Protein AF-A0A5C8T1T4-F1 (afdb_monomer_lite)

Radius of gyration: 15.13 Å; chains: 1; bounding box: 38×19×40 Å

Sequence (62 aa):
MTLGMLVSAAIAALGLLVAMGLIGHPVDGQLLTNYGWSGVIIGVALFGFFAYLQRRRPRASA

Structure (mmCIF, N/CA/C/O backbone):
data_AF-A0A5C8T1T4-F1
#
_entry.id   AF-A0A5C8T1T4-F1
#
loop_
_atom_site.group_PDB
_atom_site.id
_atom_site.type_symbol
_atom_site.label_atom_id
_atom_site.label_alt_id
_atom_site.label_comp_id
_atom_site.label_asym_id
_atom_site.label_entity_id
_atom_site.label_seq_id
_atom_site.pdbx_PDB_ins_code
_atom_site.Cartn_x
_atom_site.Cartn_y
_atom_site.Cartn_z
_atom_site.occupancy
_atom_site.B_iso_or_equiv
_atom_site.auth_seq_id
_atom_site.auth_comp_id
_atom_site.auth_asym_id
_atom_site.auth_atom_id
_atom_site.pdbx_PDB_model_num
ATOM 1 N N . MET A 1 1 ? -5.743 5.705 15.437 1.00 65.88 1 MET A N 1
ATOM 2 C CA . MET A 1 1 ? -6.252 4.881 14.316 1.00 65.88 1 MET A CA 1
ATOM 3 C C . MET A 1 1 ? -6.132 5.612 12.994 1.00 65.88 1 MET A C 1
ATOM 5 O O . MET A 1 1 ? -5.619 5.018 12.059 1.00 65.88 1 MET A O 1
ATOM 9 N N . THR A 1 2 ? -6.447 6.907 12.950 1.00 83.31 2 THR A N 1
ATOM 10 C CA . THR A 1 2 ? -6.235 7.779 11.783 1.00 83.31 2 THR A CA 1
ATOM 11 C C . THR A 1 2 ? -4.796 7.784 11.264 1.00 83.31 2 THR A C 1
ATOM 13 O O . THR A 1 2 ? -4.607 7.679 10.061 1.00 83.31 2 THR A O 1
ATOM 16 N N . LEU A 1 3 ? -3.781 7.804 12.142 1.00 91.94 3 LEU A N 1
ATOM 17 C CA . LEU A 1 3 ? -2.375 7.717 11.713 1.00 91.94 3 LEU A CA 1
ATOM 18 C C . LEU A 1 3 ? -2.068 6.413 10.952 1.00 91.94 3 LEU A C 1
ATOM 20 O O . LEU A 1 3 ? -1.414 6.455 9.920 1.00 91.94 3 LEU A O 1
ATOM 24 N N . GLY A 1 4 ? -2.591 5.269 11.414 1.00 90.62 4 GLY A N 1
ATOM 25 C CA . GLY A 1 4 ? -2.411 3.979 10.736 1.00 90.62 4 GLY A CA 1
ATOM 26 C C . GLY A 1 4 ? -3.058 3.955 9.350 1.00 90.62 4 GLY A C 1
ATOM 27 O O . GLY A 1 4 ? -2.445 3.494 8.392 1.00 90.62 4 GLY A O 1
ATOM 28 N N . MET A 1 5 ? -4.256 4.534 9.216 1.00 94.44 5 MET A N 1
ATOM 29 C CA . MET A 1 5 ? -4.903 4.724 7.913 1.00 94.44 5 MET A CA 1
ATOM 30 C C . MET A 1 5 ? -4.093 5.658 7.004 1.00 94.44 5 MET A C 1
ATOM 32 O O . MET A 1 5 ? -3.906 5.346 5.835 1.00 94.44 5 MET A O 1
ATOM 36 N N . LEU A 1 6 ? -3.568 6.765 7.535 1.00 95.81 6 LEU A N 1
ATOM 37 C CA . LEU A 1 6 ? -2.780 7.735 6.770 1.00 95.81 6 LEU A CA 1
ATOM 38 C C . LEU A 1 6 ? -1.471 7.126 6.247 1.00 95.81 6 LEU A C 1
ATOM 40 O O . LEU A 1 6 ? -1.157 7.261 5.069 1.00 95.81 6 LEU A O 1
ATOM 44 N N . VAL A 1 7 ? -0.749 6.392 7.098 1.00 96.12 7 VAL A N 1
ATOM 45 C CA . VAL A 1 7 ? 0.478 5.680 6.709 1.00 96.12 7 VAL A CA 1
ATOM 46 C C . VAL A 1 7 ? 0.175 4.606 5.664 1.00 96.12 7 VAL A C 1
ATOM 48 O O . VAL A 1 7 ? 0.877 4.509 4.663 1.00 96.12 7 VAL A O 1
ATOM 51 N N . SER A 1 8 ? -0.906 3.845 5.840 1.00 95.88 8 SER A N 1
ATOM 52 C CA . SER A 1 8 ? -1.312 2.814 4.874 1.00 95.88 8 SER A CA 1
ATOM 53 C C . SER A 1 8 ? -1.689 3.411 3.514 1.00 95.88 8 SER A C 1
ATOM 55 O O . SER A 1 8 ? -1.315 2.873 2.474 1.00 95.88 8 SER A O 1
ATOM 57 N N . ALA A 1 9 ? -2.376 4.558 3.514 1.00 95.62 9 ALA A N 1
ATOM 58 C CA . ALA A 1 9 ? -2.702 5.298 2.300 1.00 95.62 9 ALA A CA 1
ATOM 59 C C . ALA A 1 9 ? -1.443 5.833 1.600 1.00 95.62 9 ALA A C 1
ATOM 61 O O . ALA A 1 9 ? -1.340 5.733 0.379 1.00 95.62 9 ALA A O 1
ATOM 62 N N . ALA A 1 10 ? -0.463 6.337 2.358 1.00 96.88 10 ALA A N 1
ATOM 63 C CA . ALA A 1 10 ? 0.822 6.762 1.808 1.00 96.88 10 ALA A CA 1
ATOM 64 C C . ALA A 1 10 ? 1.578 5.590 1.161 1.00 96.88 10 ALA A C 1
ATOM 66 O O . ALA A 1 10 ? 2.072 5.727 0.045 1.00 96.88 10 ALA A O 1
ATOM 67 N N . 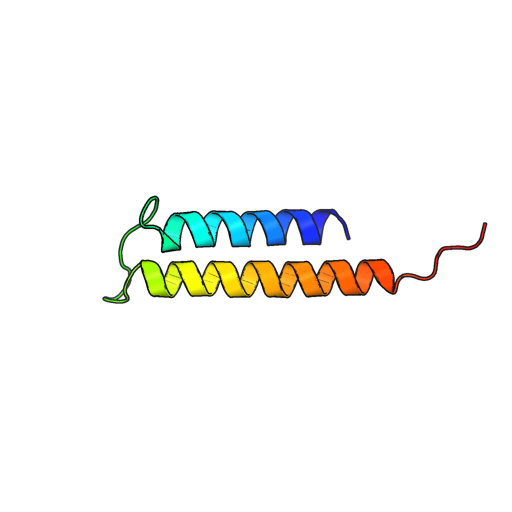ILE A 1 11 ? 1.606 4.418 1.808 1.00 95.88 11 ILE A N 1
ATOM 68 C CA . ILE A 1 11 ? 2.210 3.198 1.248 1.00 95.88 11 ILE A CA 1
ATOM 69 C C . ILE A 1 11 ? 1.510 2.794 -0.055 1.00 95.88 11 ILE A C 1
ATOM 71 O O . ILE A 1 11 ? 2.186 2.517 -1.043 1.00 95.88 11 ILE A O 1
ATOM 75 N N . ALA A 1 12 ? 0.174 2.806 -0.087 1.00 96.38 12 ALA A N 1
ATOM 76 C CA . ALA A 1 12 ? -0.584 2.469 -1.291 1.00 96.38 12 ALA A CA 1
ATOM 77 C C . ALA A 1 12 ? -0.302 3.446 -2.446 1.00 96.38 12 ALA A C 1
ATOM 79 O O . ALA A 1 12 ? -0.099 3.018 -3.580 1.00 96.38 12 ALA A O 1
ATOM 80 N N . ALA A 1 13 ? -0.243 4.750 -2.159 1.00 96.56 13 ALA A N 1
ATOM 81 C CA . ALA A 1 13 ? 0.056 5.778 -3.152 1.00 96.56 13 ALA A CA 1
ATOM 82 C C . ALA A 1 13 ? 1.486 5.655 -3.701 1.00 96.56 13 ALA A C 1
ATOM 84 O O . ALA A 1 13 ? 1.690 5.714 -4.912 1.00 96.56 13 ALA A O 1
ATOM 85 N N . LEU A 1 14 ? 2.471 5.424 -2.829 1.00 93.94 14 LEU A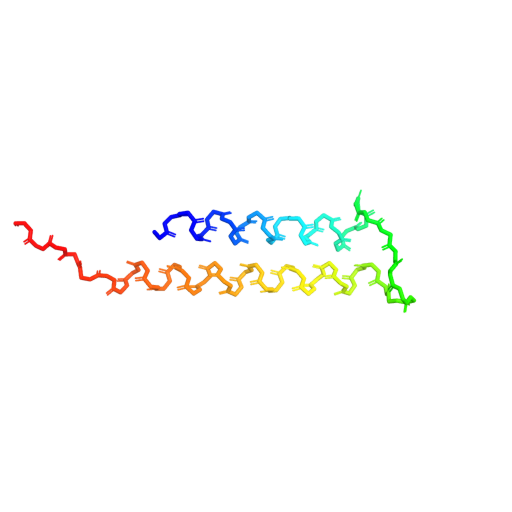 N 1
ATOM 86 C CA . LEU A 1 14 ? 3.855 5.185 -3.242 1.00 93.94 14 LEU A CA 1
ATOM 87 C C . LEU A 1 14 ? 3.978 3.900 -4.067 1.00 93.94 14 LEU A C 1
ATOM 89 O O . LEU A 1 14 ? 4.609 3.913 -5.120 1.00 93.94 14 LEU A O 1
ATOM 93 N N . GLY A 1 15 ? 3.321 2.815 -3.647 1.00 93.44 15 GLY A N 1
ATOM 94 C CA . GLY A 1 15 ? 3.248 1.574 -4.418 1.00 93.44 15 GLY A CA 1
ATOM 95 C C . GLY A 1 15 ? 2.664 1.793 -5.814 1.00 93.44 15 GLY A C 1
ATOM 96 O O . GLY A 1 15 ? 3.172 1.233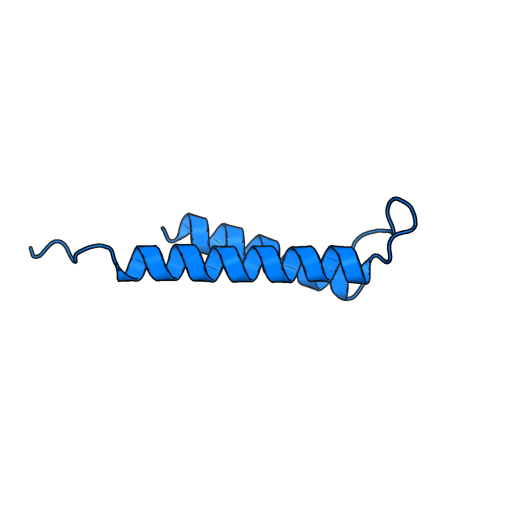 -6.780 1.00 93.44 15 GLY A O 1
ATOM 97 N N . LEU A 1 16 ? 1.653 2.658 -5.946 1.00 94.69 16 LEU A N 1
ATOM 98 C CA . LEU A 1 16 ? 1.031 2.973 -7.233 1.00 94.69 16 LEU A CA 1
ATOM 99 C C . LEU A 1 16 ? 1.978 3.755 -8.148 1.00 94.69 16 LEU A C 1
ATOM 101 O O . LEU A 1 16 ? 2.086 3.431 -9.329 1.00 94.69 16 LEU A O 1
ATOM 105 N N . LEU A 1 17 ? 2.704 4.737 -7.605 1.00 94.56 17 LEU A N 1
ATOM 106 C CA . LEU A 1 17 ? 3.734 5.470 -8.350 1.00 94.56 17 LEU A CA 1
ATOM 107 C C . LEU A 1 17 ? 4.821 4.522 -8.876 1.00 94.56 17 LEU A C 1
ATOM 109 O O . LEU A 1 17 ? 5.242 4.639 -10.027 1.00 94.56 17 LEU A O 1
ATOM 113 N N . VAL A 1 18 ? 5.225 3.543 -8.063 1.00 91.44 18 VAL A N 1
ATOM 114 C CA . VAL A 1 18 ? 6.177 2.498 -8.463 1.00 91.44 18 VAL A CA 1
ATOM 115 C C . VAL A 1 18 ? 5.568 1.556 -9.507 1.00 91.44 18 VAL A C 1
ATOM 117 O O . VAL A 1 18 ? 6.222 1.224 -10.492 1.00 91.44 18 VAL A O 1
ATOM 120 N N . ALA A 1 19 ? 4.302 1.161 -9.349 1.00 90.62 19 ALA A N 1
ATOM 121 C CA . ALA A 1 19 ? 3.609 0.270 -10.281 1.00 90.62 19 ALA A CA 1
ATOM 122 C C . ALA A 1 19 ? 3.494 0.878 -11.687 1.00 90.62 19 ALA A C 1
ATOM 124 O O . ALA A 1 19 ? 3.643 0.167 -12.684 1.00 90.62 19 ALA A O 1
ATOM 125 N N . MET A 1 20 ? 3.278 2.196 -11.747 1.00 91.56 20 MET A N 1
ATOM 126 C CA . MET A 1 20 ? 3.243 2.994 -12.974 1.00 91.56 20 MET A CA 1
ATOM 127 C C . MET A 1 20 ? 4.631 3.285 -13.563 1.00 91.56 20 MET A C 1
ATOM 129 O O . MET A 1 20 ? 4.717 3.897 -14.623 1.00 91.56 20 MET A O 1
ATOM 133 N N . GLY A 1 21 ? 5.714 2.875 -12.895 1.00 87.19 21 GLY A N 1
ATOM 134 C CA . GLY A 1 21 ? 7.081 3.131 -13.350 1.00 87.19 21 GLY A CA 1
ATOM 135 C C . GLY A 1 21 ? 7.497 4.602 -13.270 1.00 87.19 21 GLY A C 1
ATOM 136 O O . GLY A 1 21 ? 8.476 4.989 -13.898 1.00 87.19 21 GLY A O 1
ATOM 137 N N . LEU A 1 22 ? 6.770 5.426 -12.507 1.00 88.19 22 LEU A N 1
ATOM 138 C CA . LEU A 1 22 ? 7.093 6.842 -12.311 1.00 88.19 22 LEU A CA 1
ATOM 139 C C . LEU A 1 22 ? 8.275 7.027 -11.351 1.00 88.19 22 LEU A C 1
ATOM 141 O O . LEU A 1 22 ? 8.970 8.038 -11.416 1.00 88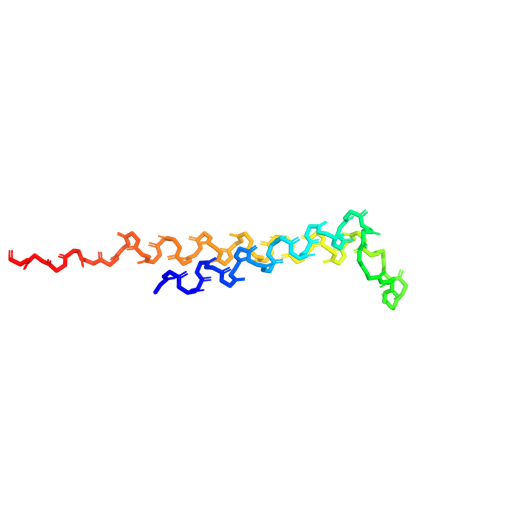.19 22 LEU A O 1
ATOM 145 N N . ILE A 1 23 ? 8.482 6.073 -10.436 1.00 87.88 23 ILE A N 1
ATOM 146 C CA . ILE A 1 23 ? 9.545 6.094 -9.426 1.00 87.88 23 ILE A CA 1
ATOM 147 C C . ILE A 1 23 ? 10.097 4.674 -9.241 1.00 87.88 23 ILE A C 1
ATOM 149 O O . ILE A 1 23 ? 9.337 3.709 -9.185 1.00 87.88 23 ILE A O 1
ATOM 153 N N . GLY A 1 24 ? 11.416 4.557 -9.079 1.00 82.19 24 GLY A N 1
ATOM 154 C CA . GLY A 1 24 ? 12.105 3.301 -8.779 1.00 82.19 24 GLY A CA 1
ATOM 155 C C . GLY A 1 24 ? 12.818 2.684 -9.982 1.00 82.19 24 GLY A C 1
ATOM 156 O O . GLY A 1 24 ? 12.791 3.211 -11.090 1.00 82.19 24 GLY A O 1
ATOM 157 N N . HIS A 1 25 ? 13.495 1.566 -9.736 1.00 83.00 25 HIS A N 1
ATOM 158 C CA . HIS A 1 25 ? 14.194 0.766 -10.739 1.00 83.00 25 HIS A CA 1
ATOM 159 C C . HIS A 1 25 ? 13.982 -0.719 -10.411 1.00 83.00 25 HIS A C 1
ATOM 161 O O . HIS A 1 25 ? 13.742 -1.041 -9.245 1.00 83.00 25 HIS A O 1
ATOM 167 N N . PRO A 1 26 ? 14.014 -1.620 -11.406 1.00 81.81 26 PRO A N 1
ATOM 168 C CA . PRO A 1 26 ? 13.919 -3.055 -11.165 1.00 81.81 26 PRO A CA 1
ATOM 169 C C . PRO A 1 26 ? 14.962 -3.509 -10.140 1.00 81.81 26 PRO A C 1
ATOM 171 O O . PRO A 1 26 ? 16.119 -3.095 -10.210 1.00 81.81 26 PRO A O 1
ATOM 174 N N . VAL A 1 27 ? 14.551 -4.375 -9.219 1.00 77.25 27 VAL A N 1
ATOM 175 C CA . VAL A 1 27 ? 15.419 -4.975 -8.199 1.00 77.25 27 VAL A CA 1
ATOM 176 C C . VAL A 1 27 ? 15.417 -6.481 -8.429 1.00 77.25 27 VAL A C 1
ATOM 178 O O . VAL A 1 27 ? 14.359 -7.064 -8.664 1.00 77.25 27 VAL A O 1
ATOM 181 N N . ASP A 1 28 ? 16.600 -7.095 -8.434 1.00 78.44 28 ASP A N 1
ATOM 182 C CA . ASP A 1 28 ? 16.793 -8.548 -8.569 1.00 78.44 28 ASP A CA 1
ATOM 183 C C . ASP A 1 28 ? 16.122 -9.182 -9.804 1.00 78.44 28 ASP A C 1
ATOM 185 O O . ASP A 1 28 ? 15.646 -10.314 -9.776 1.00 78.44 28 ASP A O 1
ATOM 189 N N . GLY A 1 29 ? 16.051 -8.436 -10.915 1.00 76.75 29 GLY A N 1
ATOM 190 C CA . GLY A 1 29 ? 15.417 -8.893 -12.160 1.00 76.75 29 GLY A CA 1
ATOM 191 C C . GLY A 1 29 ? 13.885 -8.944 -12.111 1.00 76.75 29 GLY A C 1
ATOM 192 O O . GLY A 1 29 ? 13.248 -9.309 -13.100 1.00 76.75 29 GLY A O 1
ATOM 193 N N . GLN A 1 30 ? 13.272 -8.546 -10.995 1.00 76.19 30 GLN A N 1
ATOM 194 C CA . GLN A 1 30 ? 11.828 -8.470 -10.866 1.00 76.19 30 GLN A CA 1
ATOM 195 C C . GLN A 1 30 ? 11.301 -7.192 -11.525 1.00 76.19 30 GLN A C 1
ATOM 197 O O . GLN A 1 30 ? 11.837 -6.097 -11.336 1.00 76.19 30 GLN A O 1
ATOM 202 N N . LEU A 1 31 ? 10.213 -7.326 -12.291 1.00 83.31 31 LEU A N 1
ATOM 203 C CA . LEU A 1 31 ? 9.544 -6.183 -12.907 1.00 83.31 31 LEU A CA 1
ATOM 204 C C . LEU A 1 31 ? 9.136 -5.178 -11.826 1.00 83.31 31 LEU A C 1
ATOM 206 O O . LEU A 1 31 ? 8.423 -5.525 -10.880 1.00 83.31 31 LEU A O 1
ATOM 210 N N . LEU A 1 32 ? 9.547 -3.922 -12.015 1.00 83.56 32 LEU A N 1
ATOM 211 C CA . LEU A 1 32 ? 9.225 -2.805 -11.125 1.00 83.56 32 LEU A CA 1
ATOM 212 C C . LEU A 1 32 ? 7.714 -2.721 -10.851 1.00 83.56 32 LEU A C 1
ATOM 214 O O . LEU A 1 32 ? 7.289 -2.539 -9.712 1.00 83.56 32 LEU A O 1
ATOM 218 N N . THR A 1 33 ? 6.905 -2.978 -11.881 1.00 86.69 33 THR A N 1
ATOM 219 C CA . THR A 1 33 ? 5.444 -3.042 -11.803 1.00 86.69 33 THR A CA 1
ATOM 220 C C . THR A 1 33 ? 4.936 -4.104 -10.822 1.00 86.69 33 THR A C 1
ATOM 222 O O . THR A 1 33 ? 4.028 -3.810 -10.050 1.00 86.69 33 THR A O 1
ATOM 225 N N . ASN A 1 34 ? 5.528 -5.305 -10.771 1.00 89.62 34 ASN A N 1
ATOM 226 C CA . ASN A 1 34 ? 5.090 -6.364 -9.847 1.00 89.62 34 ASN A CA 1
ATOM 227 C C . ASN A 1 34 ? 5.361 -5.992 -8.385 1.00 89.62 34 ASN A C 1
ATOM 229 O O . ASN A 1 34 ? 4.514 -6.205 -7.512 1.00 89.62 34 ASN A O 1
ATOM 233 N N . TYR A 1 35 ? 6.530 -5.409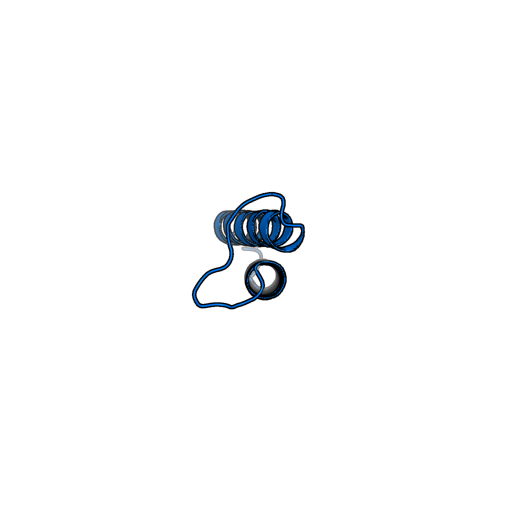 -8.114 1.00 85.75 35 TYR A N 1
ATOM 234 C CA . TYR A 1 35 ? 6.859 -4.910 -6.780 1.00 85.75 35 TYR A CA 1
ATOM 235 C C . TYR A 1 35 ? 5.961 -3.724 -6.386 1.00 85.75 35 TYR A C 1
ATOM 237 O O . TYR A 1 35 ? 5.421 -3.698 -5.279 1.00 85.75 35 TYR A O 1
ATOM 245 N N . GLY A 1 36 ? 5.711 -2.792 -7.311 1.00 91.31 36 GLY A N 1
ATOM 246 C CA . GLY A 1 36 ? 4.794 -1.670 -7.105 1.00 91.31 36 GLY A CA 1
ATOM 247 C C . GLY A 1 36 ? 3.371 -2.119 -6.762 1.00 91.31 36 GLY A C 1
ATOM 248 O O . GLY A 1 36 ? 2.822 -1.700 -5.743 1.00 91.31 36 GLY A O 1
ATOM 249 N N . TRP A 1 37 ? 2.799 -3.045 -7.543 1.00 94.44 37 TRP A N 1
ATOM 250 C CA . TRP A 1 37 ? 1.473 -3.613 -7.268 1.00 94.44 37 TRP A CA 1
ATOM 251 C C . TRP A 1 37 ? 1.405 -4.338 -5.925 1.00 94.44 37 TRP A C 1
ATOM 253 O O . TRP A 1 37 ? 0.401 -4.217 -5.223 1.00 94.44 37 TRP A O 1
ATOM 263 N N . SER A 1 38 ? 2.476 -5.025 -5.522 1.00 93.06 38 SER A N 1
ATOM 264 C CA . SER A 1 38 ? 2.560 -5.637 -4.190 1.00 93.06 38 SER A CA 1
ATOM 265 C C . SER A 1 38 ? 2.442 -4.577 -3.089 1.00 93.06 38 SER A C 1
ATOM 267 O O . SER A 1 38 ? 1.657 -4.740 -2.154 1.00 93.06 38 SER A O 1
ATOM 269 N N . GLY A 1 39 ? 3.139 -3.445 -3.236 1.00 92.38 39 GLY A N 1
ATOM 270 C CA . GLY A 1 39 ? 3.029 -2.300 -2.328 1.00 92.38 39 GLY A CA 1
ATOM 271 C C . GLY A 1 39 ? 1.620 -1.699 -2.271 1.00 92.38 39 GLY A C 1
ATOM 272 O O . GLY A 1 39 ? 1.119 -1.419 -1.180 1.00 92.38 39 GLY A O 1
ATOM 273 N N . VAL A 1 40 ? 0.943 -1.568 -3.421 1.00 96.81 40 VAL A N 1
ATOM 274 C CA . VAL A 1 40 ? -0.462 -1.118 -3.485 1.00 96.81 40 VAL A CA 1
ATOM 275 C C . VAL A 1 40 ? -1.363 -2.051 -2.682 1.00 96.81 40 VAL A C 1
ATOM 277 O O . VAL A 1 40 ? -2.114 -1.590 -1.823 1.00 96.81 40 VAL A O 1
ATOM 280 N N . ILE A 1 41 ? -1.276 -3.360 -2.931 1.00 97.56 41 ILE A N 1
ATOM 281 C CA . ILE A 1 41 ? -2.121 -4.367 -2.278 1.00 97.56 41 ILE A CA 1
ATOM 282 C C . ILE A 1 41 ? -1.911 -4.342 -0.760 1.00 97.56 41 ILE A C 1
ATOM 284 O O . ILE A 1 41 ? -2.885 -4.313 -0.007 1.00 97.56 41 ILE A O 1
ATOM 288 N N . ILE A 1 42 ? -0.655 -4.289 -0.306 1.00 97.06 42 ILE A N 1
ATOM 289 C CA . ILE A 1 42 ? -0.315 -4.212 1.120 1.00 97.06 42 ILE A CA 1
ATOM 290 C C . ILE A 1 42 ? -0.901 -2.941 1.747 1.00 97.06 42 ILE A C 1
ATOM 292 O O . ILE A 1 42 ? -1.579 -3.018 2.773 1.00 97.06 42 ILE A O 1
ATOM 296 N N . GLY A 1 43 ? -0.691 -1.777 1.127 1.00 96.94 43 GLY A N 1
ATOM 297 C CA . GLY A 1 43 ? -1.205 -0.504 1.636 1.00 96.94 43 GLY A CA 1
ATOM 298 C C . GLY A 1 43 ? -2.733 -0.484 1.735 1.00 96.94 43 GLY A C 1
ATOM 299 O O . GLY A 1 43 ? -3.286 -0.074 2.757 1.00 96.94 43 GLY A O 1
ATOM 300 N N . VAL A 1 44 ? -3.433 -0.998 0.720 1.00 97.69 44 VAL A N 1
ATOM 301 C CA . VAL A 1 44 ? -4.903 -1.087 0.712 1.00 97.69 44 VAL A CA 1
ATOM 302 C C . VAL A 1 44 ? -5.415 -2.054 1.783 1.00 97.69 44 VAL A C 1
ATOM 304 O O . VAL A 1 44 ? -6.357 -1.721 2.506 1.00 97.69 44 VAL A O 1
ATOM 307 N N . ALA A 1 45 ? -4.786 -3.221 1.939 1.00 97.88 45 ALA A N 1
ATOM 308 C CA . ALA A 1 45 ? -5.164 -4.196 2.960 1.00 97.88 45 ALA A CA 1
ATOM 309 C C . ALA A 1 45 ? -5.005 -3.625 4.379 1.00 97.88 45 ALA A C 1
ATOM 311 O O . ALA A 1 45 ? -5.919 -3.732 5.201 1.00 97.88 45 ALA A O 1
ATOM 312 N N . LEU A 1 46 ? -3.882 -2.953 4.654 1.00 96.88 46 LEU A N 1
ATOM 313 C CA . LEU A 1 46 ? -3.635 -2.295 5.939 1.00 96.88 46 LEU A CA 1
ATOM 314 C C . LEU A 1 46 ? -4.623 -1.153 6.191 1.00 96.88 46 LEU A C 1
ATOM 316 O O . LEU A 1 46 ? -5.151 -1.029 7.298 1.00 96.88 46 LEU A O 1
ATOM 320 N N . PHE A 1 47 ? -4.939 -0.356 5.168 1.00 96.62 47 PHE A N 1
ATOM 321 C CA . PHE A 1 47 ? -5.947 0.694 5.279 1.00 96.62 47 PHE A CA 1
ATOM 322 C C . PHE A 1 47 ? -7.308 0.111 5.677 1.00 96.62 47 PHE A C 1
ATOM 324 O O . PHE A 1 47 ? -7.929 0.588 6.629 1.00 96.62 47 PHE A O 1
ATOM 331 N N . GLY A 1 48 ? -7.747 -0.952 4.995 1.00 95.62 48 GLY A N 1
ATOM 332 C CA . GLY A 1 48 ? -8.984 -1.665 5.310 1.00 95.62 48 GLY A CA 1
ATOM 333 C C . GLY A 1 48 ? -8.991 -2.215 6.736 1.00 95.62 48 GLY A C 1
ATOM 334 O O . GLY A 1 48 ? -9.977 -2.046 7.457 1.00 95.62 48 GLY A O 1
ATOM 335 N N . PHE A 1 49 ? -7.872 -2.789 7.182 1.00 95.25 49 PHE A N 1
ATOM 336 C CA . PHE A 1 49 ? -7.703 -3.283 8.546 1.00 95.25 49 PHE A CA 1
ATOM 337 C C . PHE A 1 49 ? -7.846 -2.169 9.593 1.00 95.25 49 PHE A C 1
ATOM 339 O O . PHE A 1 49 ? -8.647 -2.292 10.523 1.00 95.25 49 PHE A O 1
ATOM 346 N N . PHE A 1 50 ? -7.141 -1.045 9.439 1.00 93.44 50 PHE A N 1
ATOM 347 C CA . PHE A 1 50 ? -7.251 0.071 10.382 1.00 93.44 50 PHE A CA 1
ATOM 348 C C . PHE A 1 50 ? -8.633 0.732 10.357 1.00 93.44 50 PHE A C 1
ATOM 350 O O . PHE A 1 50 ? -9.157 1.077 11.420 1.00 93.44 50 PHE A O 1
ATOM 357 N N . ALA A 1 51 ? -9.253 0.860 9.181 1.00 92.88 51 ALA A N 1
ATOM 358 C CA . ALA A 1 51 ? -10.617 1.364 9.041 1.00 92.88 51 ALA A CA 1
ATOM 359 C C . ALA A 1 51 ? -11.627 0.457 9.760 1.00 92.88 51 ALA A C 1
ATOM 361 O O . ALA A 1 51 ? -12.524 0.933 10.460 1.00 92.88 51 ALA A O 1
ATOM 362 N N . TYR A 1 52 ? -11.459 -0.859 9.634 1.00 93.62 52 TYR A N 1
ATOM 363 C CA . TYR A 1 52 ? -12.272 -1.848 10.329 1.00 93.62 52 TYR A CA 1
ATOM 364 C C . TYR A 1 52 ? -12.115 -1.752 11.848 1.00 93.62 52 TYR A C 1
ATOM 366 O O . TYR A 1 52 ? -13.116 -1.675 12.565 1.00 93.62 52 TYR A O 1
ATOM 374 N N . LEU A 1 53 ? -10.879 -1.680 12.349 1.00 91.38 53 LEU A N 1
ATOM 375 C CA . LEU A 1 53 ? -10.633 -1.513 13.779 1.00 91.38 53 LEU A CA 1
ATOM 376 C C . LEU A 1 53 ? -11.221 -0.198 14.315 1.00 91.38 53 LEU A C 1
ATOM 378 O O . LEU A 1 53 ? -11.753 -0.176 15.424 1.00 91.38 53 LEU A O 1
ATOM 382 N N . GLN A 1 54 ? -11.182 0.884 13.531 1.00 88.00 54 GLN A N 1
ATOM 383 C CA . GLN A 1 54 ? -11.788 2.163 13.906 1.00 88.00 54 GLN A CA 1
ATOM 384 C C . GLN A 1 54 ? -13.305 2.081 14.022 1.00 88.00 54 GLN A C 1
ATOM 386 O O . GLN A 1 54 ? -13.861 2.627 14.973 1.00 88.00 54 GLN A O 1
ATOM 391 N N . ARG A 1 55 ? -13.972 1.362 13.115 1.00 87.50 55 ARG A N 1
ATOM 392 C CA . ARG A 1 55 ? -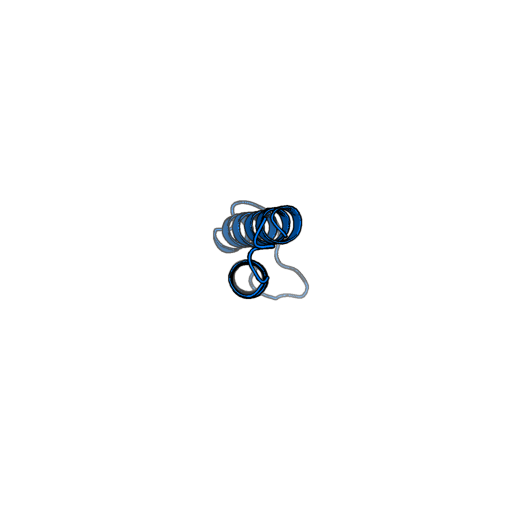15.421 1.123 13.200 1.00 87.50 55 ARG A CA 1
ATOM 393 C C . ARG A 1 55 ? -15.812 0.256 14.395 1.00 87.50 55 ARG A C 1
ATOM 395 O O . ARG A 1 55 ? -16.914 0.409 14.906 1.00 87.50 55 ARG A O 1
ATOM 402 N N . ARG A 1 56 ? -14.931 -0.651 14.827 1.00 86.38 56 ARG A N 1
ATOM 403 C CA . ARG A 1 56 ? -15.170 -1.559 15.959 1.00 86.38 56 ARG A CA 1
ATOM 404 C C . ARG A 1 56 ? -14.836 -0.979 17.325 1.00 86.38 56 ARG A C 1
ATOM 406 O O . ARG A 1 56 ? -15.154 -1.616 18.326 1.00 86.38 56 ARG A O 1
ATOM 413 N N . ARG A 1 57 ? -14.215 0.200 17.401 1.00 77.81 57 ARG A N 1
ATOM 414 C CA . ARG A 1 57 ? -14.064 0.871 18.692 1.00 77.81 57 ARG A CA 1
ATOM 415 C C . ARG A 1 57 ? -15.459 1.206 19.227 1.00 77.81 57 ARG A C 1
ATOM 417 O O . ARG A 1 57 ? -16.201 1.888 18.517 1.00 77.81 57 ARG A O 1
ATOM 424 N N . PRO A 1 58 ? -15.823 0.751 20.442 1.00 66.19 58 PRO A N 1
ATOM 425 C CA . PRO A 1 58 ? -17.050 1.201 21.074 1.00 66.19 58 PRO A CA 1
ATOM 426 C C . PRO A 1 58 ? -17.011 2.725 21.089 1.00 66.19 58 PRO A C 1
ATOM 428 O O . PRO A 1 58 ? -16.007 3.312 21.504 1.00 66.19 58 PRO A O 1
ATOM 431 N N . ARG A 1 59 ? -18.070 3.373 20.598 1.00 63.66 59 ARG A N 1
ATOM 432 C CA . ARG A 1 59 ? -18.256 4.792 20.891 1.00 63.66 59 ARG A CA 1
ATOM 433 C C . ARG A 1 59 ? -18.314 4.864 22.411 1.00 63.66 59 ARG A C 1
ATOM 435 O O . ARG A 1 59 ? -19.217 4.265 22.992 1.00 63.66 59 ARG A O 1
ATOM 442 N N . ALA A 1 60 ? -17.319 5.491 23.039 1.00 59.62 60 ALA A N 1
ATOM 443 C CA . ALA A 1 60 ? -17.420 5.841 24.445 1.00 59.62 60 ALA A CA 1
ATOM 444 C C . ALA A 1 60 ? -18.712 6.651 24.557 1.00 59.62 60 ALA A C 1
ATOM 446 O O . ALA A 1 60 ? -18.809 7.740 23.993 1.00 59.62 60 ALA A O 1
ATOM 447 N N . SER A 1 61 ? -19.746 6.022 25.111 1.00 55.84 61 SER A N 1
ATOM 448 C CA . SER A 1 61 ? -21.014 6.682 25.367 1.00 55.84 61 SER A CA 1
ATOM 449 C C . SER A 1 61 ? -20.705 7.630 26.514 1.00 55.84 61 SER A C 1
ATOM 451 O O . SER A 1 61 ? -20.384 7.165 27.607 1.00 55.84 61 SER A O 1
ATOM 453 N N . ALA A 1 62 ? -20.614 8.915 26.181 1.00 50.72 62 ALA A N 1
ATOM 454 C CA . ALA A 1 62 ? -20.537 9.998 27.148 1.00 50.72 62 ALA A CA 1
ATOM 455 C C . ALA A 1 62 ? -21.926 10.239 27.742 1.00 50.72 62 ALA A C 1
ATOM 457 O O . ALA A 1 62 ? -22.911 10.044 26.989 1.00 50.72 62 ALA A O 1
#

pLDDT: mean 87.74, std 10.85, range [50.72, 97.88]

Secondary structure (DSSP, 8-state):
-HHHHHHHHHHHHHHHHHHTTSS---BTTB-HHHHHHHHHHHHHHHHHHHHHHHHHS-----

Foldseek 3Di:
DVVQLVVLVVQLVQLCCQLVVVDDDDDPPDDSNVSSVVSNVRSVVSNVVVVVVVVPPPPPPD